Protein AF-A0A564Q959-F1 (afdb_monomer)

Sequence (120 aa):
MVWKNNLKVSYHPDSCKRCDECLVEEYCPEGCLKDYIFEEERCRNCGFCTTVCDAFKCNIGDLHVICEGEAMKIPVTYRASDRLGARKASLELKDRIESGDFLLAPFERLEFKSRWWEQS

Mean predicted aligned error: 7.25 Å

Secondary structure (DSSP, 8-state):
----S----EE-GGG----SS-HHHHH-TT--EETTEE-GGG-----THHHH-TTEE----EEEEEETTEEEEEE----SS-HHHHHHHHHHHHHHHHHT--EEETTEE----S-TTS--

Foldseek 3Di:
DQDDPFQAKDFALVQDPQDPDDPCCVPVPQNQADPNHGNRVSDLSFQLCVVPGVRMDTQRDWDWDADPNDTDIHGRNTDPGRPPVVVVVVVVQVVCLVVQVDAPDVVHTDDDPPDPVVVD

Nearest PDB structures (foldseek):
  8rdj-assembly1_H  TM=2.667E-01  e=7.164E+00  Sinapis alba

Solvent-accessible surface area (backbone atoms only — not comparable to full-atom values): 7438 Å² total; per-residue (Å²): 99,68,76,49,98,49,58,58,67,44,78,40,69,91,60,49,82,79,58,97,76,48,67,50,45,75,65,37,94,75,53,35,37,54,97,88,43,73,44,66,92,69,52,55,44,32,44,50,48,48,77,78,36,88,24,30,47,56,56,51,42,46,46,78,48,73,56,98,88,41,85,42,78,46,75,48,61,67,43,98,60,39,72,54,58,53,51,51,53,52,50,54,52,49,51,27,47,77,71,45,74,37,62,84,45,97,92,38,61,62,78,76,75,73,70,79,75,80,76,116

Radius of gyration: 20.56 Å; Cα contacts (8 Å, |Δi|>4): 147; chains: 1; bounding box: 61×40×56 Å

pLDDT: mean 88.16, std 12.02, range [46.19, 97.69]

Structure (mmCIF, N/CA/C/O backbone):
data_AF-A0A564Q959-F1
#
_entry.id   AF-A0A564Q959-F1
#
loop_
_atom_site.group_PDB
_atom_site.id
_atom_site.type_symbol
_atom_site.label_atom_id
_atom_site.label_alt_id
_atom_site.label_comp_id
_atom_site.label_asym_id
_atom_site.label_entity_id
_atom_site.label_seq_id
_atom_site.pdbx_PDB_ins_code
_atom_site.Cartn_x
_atom_site.Cartn_y
_atom_site.Cartn_z
_atom_site.occupancy
_atom_site.B_iso_or_equiv
_atom_site.auth_seq_id
_atom_site.auth_comp_id
_atom_site.auth_asym_id
_atom_site.auth_atom_id
_atom_site.pdbx_PDB_model_num
ATOM 1 N N . MET A 1 1 ? -6.376 4.755 -17.080 1.00 53.94 1 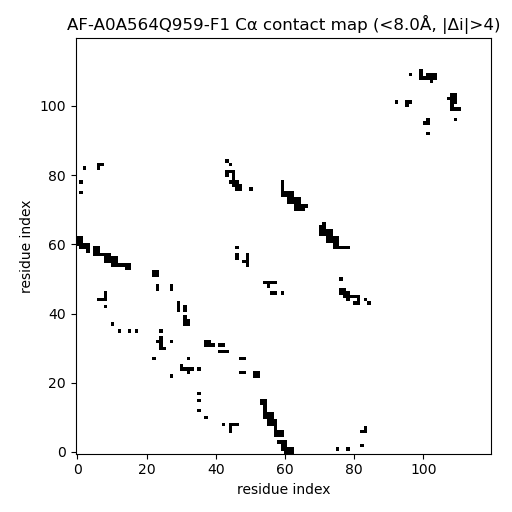MET A N 1
ATOM 2 C CA . MET A 1 1 ? -6.663 5.432 -15.791 1.00 53.94 1 MET A CA 1
ATOM 3 C C . MET A 1 1 ? -5.627 4.967 -14.776 1.00 53.94 1 MET A C 1
ATOM 5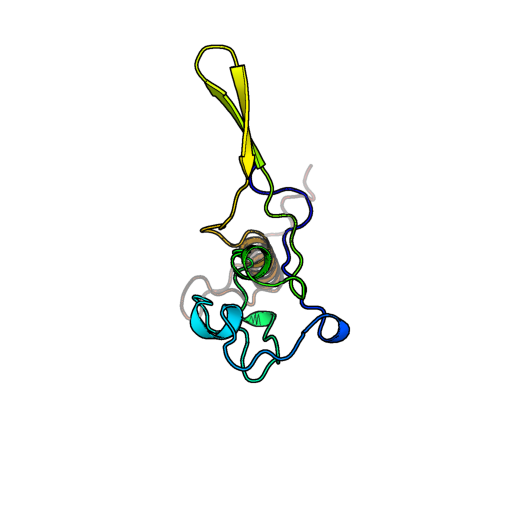 O O . MET A 1 1 ? -5.408 3.765 -14.694 1.00 53.94 1 MET A O 1
ATOM 9 N N . VAL A 1 2 ? -5.000 5.890 -14.034 1.00 64.19 2 VAL A N 1
ATOM 10 C CA . VAL A 1 2 ? -3.924 5.610 -13.047 1.00 64.19 2 VAL A CA 1
ATOM 11 C C . VAL A 1 2 ? -4.376 4.650 -11.933 1.00 64.19 2 VAL A C 1
ATOM 13 O O . VAL A 1 2 ? -3.602 3.848 -11.418 1.00 64.19 2 VAL A O 1
ATOM 16 N N . TRP A 1 3 ? -5.664 4.689 -11.595 1.00 66.00 3 TRP A N 1
ATOM 17 C CA . TRP A 1 3 ? -6.278 3.833 -10.587 1.00 66.00 3 TRP A CA 1
ATOM 18 C C . TRP A 1 3 ? -7.169 2.784 -11.261 1.00 66.00 3 TRP A C 1
ATOM 20 O O . TRP A 1 3 ? -8.270 3.108 -11.702 1.00 66.00 3 TRP A O 1
ATOM 30 N N . LYS A 1 4 ? -6.694 1.535 -11.345 1.00 66.12 4 LYS A N 1
ATOM 31 C CA . LYS A 1 4 ? -7.534 0.352 -11.626 1.00 66.12 4 LYS A CA 1
ATOM 32 C C . LYS A 1 4 ? -8.047 -0.231 -10.294 1.00 66.12 4 LYS A C 1
ATOM 34 O O . LYS A 1 4 ? -7.680 0.264 -9.232 1.00 66.12 4 LYS A O 1
ATOM 39 N N . ASN A 1 5 ? -8.882 -1.274 -10.321 1.00 67.81 5 ASN A N 1
ATOM 40 C CA . ASN A 1 5 ? -9.549 -1.826 -9.123 1.00 67.81 5 ASN A CA 1
ATOM 41 C C . ASN A 1 5 ? -8.612 -2.298 -7.989 1.00 67.81 5 ASN A C 1
ATOM 43 O O . ASN A 1 5 ? -9.087 -2.507 -6.877 1.00 67.81 5 ASN A O 1
ATOM 47 N N . ASN A 1 6 ? -7.304 -2.449 -8.228 1.00 75.56 6 ASN A N 1
ATOM 48 C CA . ASN A 1 6 ? -6.348 -2.770 -7.172 1.00 75.56 6 ASN A CA 1
ATOM 49 C C . ASN A 1 6 ? -5.683 -1.495 -6.620 1.00 75.56 6 ASN A C 1
ATOM 51 O O . ASN A 1 6 ? -4.754 -0.931 -7.207 1.00 75.56 6 ASN A O 1
ATOM 55 N N . LEU A 1 7 ? -6.207 -1.029 -5.488 1.00 83.56 7 LEU A N 1
ATOM 56 C CA . LEU A 1 7 ? -5.772 0.201 -4.824 1.00 83.56 7 LEU A CA 1
ATOM 57 C C . LEU A 1 7 ? -4.713 -0.042 -3.745 1.00 83.56 7 LEU A C 1
ATOM 59 O O . LEU A 1 7 ? -4.169 0.930 -3.235 1.00 83.56 7 LEU A O 1
ATOM 63 N N . LYS A 1 8 ? -4.460 -1.303 -3.382 1.00 92.69 8 LYS A N 1
ATOM 64 C CA . LYS A 1 8 ? -3.748 -1.676 -2.163 1.00 92.69 8 LYS A CA 1
ATOM 65 C C . LYS A 1 8 ? -2.413 -2.339 -2.490 1.00 92.69 8 LYS A C 1
ATOM 67 O O . LYS A 1 8 ? -2.355 -3.229 -3.336 1.00 92.69 8 LYS A O 1
ATOM 72 N N . VAL A 1 9 ? -1.360 -1.931 -1.791 1.00 95.19 9 VAL A N 1
ATOM 73 C CA . VAL A 1 9 ? -0.086 -2.659 -1.773 1.00 95.19 9 VAL A CA 1
ATOM 74 C C . VAL A 1 9 ? -0.209 -3.865 -0.840 1.00 95.19 9 VAL A C 1
ATOM 76 O O . VAL A 1 9 ? -0.654 -3.727 0.297 1.00 95.19 9 VAL A O 1
ATOM 79 N N . SER A 1 10 ? 0.196 -5.045 -1.307 1.00 95.69 10 SER A N 1
ATOM 80 C CA . SER A 1 10 ? 0.336 -6.247 -0.483 1.00 95.69 10 SER A CA 1
ATOM 81 C C . SER A 1 10 ? 1.798 -6.650 -0.349 1.00 95.69 10 SER A C 1
ATOM 83 O O . SER A 1 10 ? 2.575 -6.516 -1.295 1.00 95.69 10 SER A O 1
ATOM 85 N N . TYR A 1 11 ? 2.155 -7.162 0.826 1.00 97.69 11 TYR A N 1
ATOM 86 C CA . TYR A 1 11 ? 3.469 -7.716 1.127 1.00 97.69 11 TYR A CA 1
ATOM 87 C C . TYR A 1 11 ? 3.352 -9.223 1.361 1.00 97.69 11 TYR A C 1
ATOM 89 O O . TYR A 1 11 ? 2.498 -9.673 2.124 1.00 97.69 11 TYR A O 1
ATOM 97 N N . HIS A 1 12 ? 4.201 -9.994 0.688 1.00 97.25 12 HIS A N 1
ATOM 98 C CA . HIS A 1 12 ? 4.261 -11.449 0.758 1.00 97.25 12 HIS A CA 1
ATOM 99 C C . HIS A 1 12 ? 5.596 -11.859 1.395 1.00 97.25 12 HIS A C 1
ATOM 101 O O . HIS A 1 12 ? 6.588 -12.000 0.673 1.00 97.25 12 HIS A O 1
ATOM 107 N N . PRO A 1 13 ? 5.657 -12.038 2.729 1.00 95.56 13 PRO A N 1
ATOM 108 C CA . PRO A 1 13 ? 6.911 -12.316 3.431 1.00 95.56 13 PRO A CA 1
ATOM 109 C C . PRO A 1 13 ? 7.587 -13.607 2.951 1.00 95.56 13 PRO A C 1
ATOM 111 O O . PRO A 1 13 ? 8.811 -13.662 2.911 1.00 95.56 13 PRO A O 1
ATOM 114 N N . ASP A 1 14 ? 6.819 -14.595 2.485 1.00 96.75 14 ASP A N 1
ATOM 115 C CA . ASP A 1 14 ? 7.348 -15.847 1.917 1.00 96.75 14 ASP A CA 1
ATOM 116 C C . ASP A 1 14 ? 8.139 -15.636 0.614 1.00 96.75 14 ASP A C 1
ATOM 118 O O . ASP A 1 14 ? 8.956 -16.465 0.227 1.00 96.75 14 ASP A O 1
ATOM 122 N N . SER A 1 15 ? 7.895 -14.524 -0.084 1.00 96.44 15 SER A N 1
ATOM 123 C CA . SER A 1 15 ? 8.633 -14.120 -1.288 1.00 96.44 15 SER A CA 1
ATOM 124 C C . SER A 1 15 ? 9.789 -13.159 -0.979 1.00 96.44 15 SER A C 1
ATOM 126 O O . SER A 1 15 ? 10.510 -12.749 -1.890 1.00 96.44 15 SER A O 1
ATOM 128 N N . CYS A 1 16 ? 9.964 -12.763 0.286 1.00 96.69 16 CYS A N 1
ATOM 129 C CA . CYS A 1 16 ? 11.024 -11.859 0.710 1.00 96.69 16 CYS A CA 1
ATOM 130 C C . CYS A 1 16 ? 12.349 -12.614 0.847 1.00 96.69 16 CYS A C 1
ATOM 132 O O . CYS A 1 16 ? 12.461 -13.578 1.600 1.00 96.69 16 CYS A O 1
ATOM 134 N N . LYS A 1 17 ? 13.382 -12.141 0.145 1.00 95.88 17 LYS A N 1
ATOM 135 C CA . LYS A 1 17 ? 14.721 -12.753 0.158 1.00 95.88 17 LYS A CA 1
ATOM 136 C C . LYS A 1 17 ? 15.568 -12.355 1.370 1.00 95.88 17 LYS A C 1
ATOM 138 O O . LYS A 1 17 ? 16.656 -12.892 1.516 1.00 95.88 17 LYS A O 1
ATOM 143 N N . ARG A 1 18 ? 15.083 -11.424 2.206 1.00 95.06 18 ARG A N 1
ATOM 144 C CA . ARG A 1 18 ? 15.819 -10.847 3.347 1.00 95.06 18 ARG A CA 1
ATOM 145 C C . ARG A 1 18 ? 17.237 -10.402 2.964 1.00 95.06 18 ARG A C 1
ATOM 147 O O . ARG A 1 18 ? 18.221 -10.894 3.500 1.00 95.06 18 ARG A O 1
ATOM 154 N N . CYS A 1 19 ? 17.308 -9.545 1.950 1.00 95.25 19 CYS A N 1
ATOM 155 C CA . CYS A 1 19 ? 18.555 -9.006 1.415 1.00 95.25 19 CYS A CA 1
ATOM 156 C C . CYS A 1 19 ? 19.272 -8.115 2.437 1.00 95.25 19 CYS A C 1
ATOM 158 O O . CYS A 1 19 ? 18.613 -7.316 3.091 1.00 95.25 19 CYS A O 1
ATOM 160 N N . ASP A 1 20 ? 20.604 -8.183 2.492 1.00 93.56 20 ASP A N 1
ATOM 161 C CA . ASP A 1 20 ? 21.414 -7.357 3.404 1.00 93.56 20 ASP A CA 1
ATOM 162 C C . ASP A 1 20 ? 21.172 -5.847 3.210 1.00 93.56 20 ASP A C 1
ATOM 164 O O . ASP A 1 20 ? 21.108 -5.096 4.180 1.00 93.56 20 ASP A O 1
ATOM 168 N N . GLU A 1 21 ? 20.962 -5.416 1.961 1.00 95.38 21 GLU A N 1
ATOM 169 C CA . GLU A 1 21 ? 20.561 -4.053 1.597 1.00 95.38 21 GLU A CA 1
ATOM 170 C C . GLU A 1 21 ? 19.138 -4.061 1.016 1.00 95.38 21 GLU A C 1
ATOM 172 O O . GLU A 1 21 ? 18.890 -4.571 -0.082 1.00 95.38 21 GLU A O 1
ATOM 177 N N . CYS A 1 22 ? 18.171 -3.521 1.765 1.00 97.12 22 CYS A N 1
ATOM 178 C CA . CYS A 1 22 ? 16.758 -3.519 1.389 1.00 97.12 22 CYS A CA 1
ATOM 179 C C . CYS A 1 22 ? 16.317 -2.163 0.818 1.00 97.12 22 CYS A C 1
ATOM 181 O O . CYS A 1 22 ? 15.945 -1.252 1.555 1.00 97.12 22 CYS A O 1
ATOM 183 N N . LEU A 1 23 ? 16.239 -2.067 -0.516 1.00 97.19 23 LEU A N 1
ATOM 184 C CA . LEU A 1 23 ? 15.804 -0.846 -1.216 1.00 97.19 23 LEU A CA 1
ATOM 185 C C . LEU A 1 23 ? 14.396 -0.376 -0.816 1.00 97.19 23 LEU A C 1
ATOM 187 O O . LEU A 1 23 ? 14.088 0.812 -0.886 1.00 97.19 23 LEU A O 1
ATOM 191 N N . VAL A 1 24 ? 13.507 -1.295 -0.423 1.00 97.56 24 VAL A N 1
ATOM 192 C CA . VAL A 1 24 ? 12.168 -0.908 0.042 1.00 97.56 24 VAL A CA 1
ATOM 193 C C . VAL A 1 24 ? 12.249 -0.193 1.387 1.00 97.56 24 VAL A C 1
ATOM 195 O O . VAL A 1 24 ? 11.585 0.820 1.558 1.00 97.56 24 VAL A O 1
ATOM 198 N N . GLU A 1 25 ? 13.036 -0.713 2.325 1.00 97.06 25 GLU A N 1
ATOM 199 C CA . GLU A 1 25 ? 13.205 -0.135 3.663 1.00 97.06 25 GLU A CA 1
ATOM 200 C C . GLU A 1 25 ? 13.968 1.194 3.606 1.00 97.06 25 GLU A C 1
ATOM 202 O O . GLU A 1 25 ? 13.573 2.149 4.268 1.00 97.06 25 GLU A O 1
ATOM 207 N N . GLU A 1 26 ? 14.976 1.296 2.737 1.00 97.25 26 GLU A N 1
ATOM 208 C CA . GLU A 1 26 ? 15.785 2.508 2.562 1.00 97.25 26 GLU A CA 1
ATOM 209 C C . GLU A 1 26 ? 15.012 3.669 1.911 1.00 97.25 26 GLU A C 1
ATOM 211 O O . GLU A 1 26 ? 15.132 4.814 2.344 1.00 97.25 26 GLU A O 1
ATOM 216 N N . TYR A 1 27 ? 14.200 3.390 0.882 1.00 96.75 27 TYR A N 1
ATOM 217 C CA . TYR A 1 27 ? 13.589 4.433 0.043 1.00 96.75 27 TYR A CA 1
ATOM 218 C C . TYR A 1 27 ? 12.067 4.574 0.194 1.00 96.75 27 TYR A C 1
ATOM 220 O O . TYR A 1 27 ? 11.459 5.391 -0.502 1.00 96.75 27 TYR A O 1
ATOM 228 N N . CYS A 1 28 ? 11.407 3.806 1.071 1.00 96.38 28 CYS A N 1
ATOM 229 C CA . CYS A 1 28 ? 9.977 3.999 1.324 1.00 96.38 28 CYS A CA 1
ATOM 230 C C . CYS A 1 28 ? 9.726 5.409 1.895 1.00 96.38 28 CYS A C 1
ATOM 232 O O . CYS A 1 28 ? 10.187 5.687 3.001 1.00 96.38 28 CYS A O 1
ATOM 234 N N . PRO A 1 29 ? 8.927 6.273 1.232 1.00 94.00 29 PRO A N 1
ATOM 235 C CA . PRO A 1 29 ? 8.718 7.652 1.694 1.00 94.00 29 PRO A CA 1
ATOM 236 C C . PRO A 1 29 ? 8.113 7.757 3.099 1.00 94.00 29 PRO A C 1
ATOM 238 O O . PRO A 1 29 ? 8.340 8.730 3.807 1.00 94.00 29 PRO A O 1
ATOM 241 N N . GLU A 1 30 ? 7.336 6.747 3.488 1.00 95.00 30 GLU A N 1
ATOM 242 C CA . GLU A 1 30 ? 6.633 6.675 4.772 1.00 95.00 30 GLU A CA 1
ATOM 243 C C . GLU A 1 30 ? 7.350 5.766 5.787 1.00 95.00 30 GLU A C 1
ATOM 245 O O . GLU A 1 30 ? 6.898 5.637 6.927 1.00 95.00 30 GLU A O 1
ATOM 250 N N . GLY A 1 31 ? 8.433 5.089 5.374 1.00 96.19 31 GLY A N 1
ATOM 251 C CA . GLY A 1 31 ? 9.149 4.113 6.198 1.00 96.19 31 GLY A CA 1
ATOM 252 C C . GLY A 1 31 ? 8.261 2.964 6.691 1.00 96.19 31 GLY A C 1
ATOM 253 O O . GLY A 1 31 ? 8.308 2.618 7.867 1.00 96.19 31 GLY A O 1
ATOM 254 N N . CYS A 1 32 ? 7.393 2.419 5.828 1.00 97.19 32 CYS A N 1
ATOM 255 C CA . CYS A 1 32 ? 6.413 1.390 6.214 1.00 97.19 32 CYS A CA 1
ATOM 256 C C . CYS A 1 32 ? 6.979 -0.032 6.300 1.00 97.19 32 CYS A C 1
ATOM 258 O O . CYS A 1 32 ? 6.249 -0.934 6.694 1.00 97.19 32 CYS A O 1
ATOM 260 N N . LEU A 1 33 ? 8.212 -0.272 5.861 1.00 97.31 33 LEU A N 1
ATOM 261 C CA . LEU A 1 33 ? 8.875 -1.563 6.019 1.00 97.31 33 LEU A CA 1
ATOM 262 C C . LEU A 1 33 ? 10.034 -1.362 6.983 1.00 97.31 33 LEU A C 1
ATOM 264 O O . LEU A 1 33 ? 10.884 -0.521 6.711 1.00 97.31 33 LEU A O 1
ATOM 268 N N . LYS A 1 34 ? 10.054 -2.129 8.071 1.00 95.12 34 LYS A N 1
ATOM 269 C CA . LYS A 1 34 ? 11.155 -2.134 9.029 1.00 95.12 34 LYS A CA 1
ATOM 270 C C . LYS A 1 34 ? 11.440 -3.551 9.492 1.00 95.12 34 LYS A C 1
ATOM 272 O O . LYS A 1 34 ? 10.495 -4.260 9.833 1.00 95.12 34 LYS A O 1
ATOM 277 N N . ASP A 1 35 ? 12.701 -3.974 9.492 1.00 93.75 35 ASP A N 1
ATOM 278 C CA . ASP A 1 35 ? 13.093 -5.332 9.903 1.00 93.75 35 ASP A CA 1
ATOM 279 C C . ASP A 1 35 ? 12.263 -6.422 9.180 1.00 93.75 35 ASP A C 1
ATOM 281 O O . ASP A 1 35 ? 11.871 -7.442 9.753 1.00 93.75 35 ASP A O 1
ATOM 285 N N . TYR A 1 36 ? 11.943 -6.187 7.900 1.00 93.56 36 TYR A N 1
ATOM 286 C CA . TYR A 1 36 ? 11.074 -7.030 7.059 1.00 93.56 36 TYR A CA 1
ATOM 287 C C . TYR A 1 36 ? 9.610 -7.168 7.517 1.00 93.56 36 TYR A C 1
ATOM 289 O O . TYR A 1 36 ? 8.892 -8.041 7.012 1.00 93.56 36 TYR A O 1
ATOM 297 N N . ILE A 1 37 ? 9.149 -6.304 8.421 1.00 95.62 37 ILE A N 1
ATOM 298 C CA . ILE A 1 37 ? 7.764 -6.192 8.886 1.00 95.62 37 ILE A CA 1
ATOM 299 C C . ILE A 1 37 ? 7.105 -4.994 8.198 1.00 95.62 37 ILE A C 1
ATOM 301 O O . ILE A 1 37 ? 7.609 -3.873 8.256 1.00 95.62 37 ILE A O 1
ATOM 305 N N . PHE A 1 38 ? 5.980 -5.234 7.523 1.00 97.38 38 PHE A N 1
ATOM 306 C CA . PHE A 1 38 ? 5.254 -4.208 6.774 1.00 97.38 38 PHE A CA 1
ATOM 307 C C . PHE A 1 38 ? 4.090 -3.625 7.589 1.00 97.38 38 PHE A C 1
ATOM 309 O O . PHE A 1 38 ? 3.115 -4.316 7.882 1.00 97.38 38 PHE A O 1
ATOM 316 N N . GLU A 1 39 ? 4.176 -2.335 7.907 1.00 96.75 39 GLU A N 1
ATOM 317 C CA . GLU A 1 39 ? 3.147 -1.543 8.584 1.00 96.75 39 GLU A CA 1
ATOM 318 C C . GLU A 1 39 ? 2.120 -1.013 7.570 1.00 96.75 39 GLU A C 1
ATOM 320 O O . GLU A 1 39 ? 2.203 0.115 7.075 1.00 96.75 39 GLU A O 1
ATOM 325 N N . GLU A 1 40 ? 1.127 -1.842 7.245 1.00 94.00 40 GLU A N 1
ATOM 326 C CA . GLU A 1 40 ? 0.131 -1.531 6.213 1.00 94.00 40 GLU A CA 1
ATOM 327 C C . GLU A 1 40 ? -0.675 -0.250 6.502 1.00 94.00 40 GLU A C 1
ATOM 329 O O . GLU A 1 40 ? -0.994 0.501 5.582 1.00 94.00 40 GLU A O 1
ATOM 334 N N . GLU A 1 41 ? -0.988 0.028 7.768 1.00 92.06 41 GLU A N 1
ATOM 335 C CA . GLU A 1 41 ? -1.832 1.164 8.169 1.00 92.06 41 GLU A CA 1
ATOM 336 C C . GLU A 1 41 ? -1.214 2.526 7.838 1.00 92.06 41 GLU A C 1
ATOM 338 O O . GLU A 1 41 ? -1.935 3.490 7.583 1.00 92.06 41 GLU A O 1
ATOM 343 N N . ARG A 1 42 ? 0.120 2.595 7.786 1.00 93.94 42 ARG A N 1
ATOM 344 C CA . ARG A 1 42 ? 0.870 3.800 7.408 1.00 93.94 42 ARG A CA 1
ATOM 345 C C . ARG A 1 42 ? 1.086 3.902 5.899 1.00 93.94 42 ARG A C 1
ATOM 347 O O . ARG A 1 42 ? 1.462 4.959 5.396 1.00 93.94 42 ARG A O 1
ATOM 354 N N . CYS A 1 43 ? 0.858 2.820 5.154 1.00 95.50 43 CYS A N 1
ATOM 355 C CA . CYS A 1 43 ? 1.160 2.771 3.733 1.00 95.50 43 CYS A CA 1
ATOM 356 C C . CYS A 1 43 ? 0.183 3.617 2.911 1.00 95.50 43 CYS A C 1
ATOM 358 O O . CYS A 1 43 ? -1.013 3.344 2.840 1.00 95.50 43 CYS A O 1
ATOM 360 N N . ARG A 1 44 ? 0.730 4.580 2.163 1.00 94.25 44 ARG A N 1
ATOM 361 C CA . ARG A 1 44 ? -0.019 5.436 1.225 1.00 94.25 44 ARG A CA 1
ATOM 362 C C . ARG A 1 44 ? -0.289 4.793 -0.138 1.00 94.25 44 ARG A C 1
ATOM 364 O O . ARG A 1 44 ? -0.718 5.469 -1.068 1.00 94.25 44 ARG A O 1
ATOM 371 N N . ASN A 1 45 ? -0.017 3.496 -0.291 1.00 94.19 45 ASN A N 1
ATOM 372 C CA . ASN A 1 45 ? -0.254 2.728 -1.519 1.00 94.19 45 ASN A CA 1
ATOM 373 C C . ASN A 1 45 ? 0.398 3.328 -2.786 1.00 94.19 45 ASN A C 1
ATOM 375 O O . ASN A 1 45 ? -0.121 3.176 -3.897 1.00 94.19 45 ASN A O 1
ATOM 379 N N . CYS A 1 46 ? 1.552 3.990 -2.630 1.00 93.94 46 CYS A N 1
ATOM 380 C CA . CYS A 1 46 ? 2.251 4.667 -3.727 1.00 93.94 46 CYS A CA 1
ATOM 381 C C . CYS A 1 46 ? 2.836 3.691 -4.763 1.00 93.94 46 CYS A C 1
ATOM 383 O O . CYS A 1 46 ? 2.984 4.047 -5.930 1.00 93.94 46 CYS A O 1
ATOM 385 N N . GLY A 1 47 ? 3.132 2.455 -4.344 1.00 94.00 47 GLY A N 1
ATOM 386 C CA . GLY A 1 47 ? 3.567 1.360 -5.209 1.00 94.00 47 GLY A CA 1
ATOM 387 C C . GLY A 1 47 ? 5.054 1.330 -5.566 1.00 94.00 47 GLY A C 1
ATOM 388 O O . GLY A 1 47 ? 5.466 0.406 -6.254 1.00 94.00 47 GLY A O 1
ATOM 389 N N . PHE A 1 48 ? 5.876 2.253 -5.055 1.00 95.19 48 PHE A N 1
ATOM 390 C CA . PHE A 1 48 ? 7.332 2.232 -5.268 1.00 95.19 48 PHE A CA 1
ATOM 391 C C . PHE A 1 48 ? 7.947 0.849 -4.991 1.00 95.19 48 PHE A C 1
ATOM 393 O O . PHE A 1 48 ? 8.691 0.316 -5.813 1.00 95.19 48 PHE A O 1
ATOM 400 N N . CYS A 1 49 ? 7.567 0.223 -3.874 1.00 96.75 49 CYS A N 1
ATOM 401 C CA . CYS A 1 49 ? 8.091 -1.075 -3.456 1.00 96.75 49 CYS A CA 1
ATOM 402 C C . CYS A 1 49 ? 7.906 -2.186 -4.503 1.00 96.75 49 CYS A C 1
ATOM 404 O O . CYS A 1 49 ? 8.750 -3.071 -4.601 1.00 96.75 49 CYS A O 1
ATOM 406 N N . THR A 1 50 ? 6.861 -2.122 -5.335 1.00 95.00 50 THR A N 1
ATOM 407 C CA . THR A 1 50 ? 6.602 -3.132 -6.374 1.00 95.00 50 THR A CA 1
ATOM 408 C C . THR A 1 50 ? 7.519 -2.991 -7.583 1.00 95.00 50 THR A C 1
ATOM 410 O O . THR A 1 50 ? 7.530 -3.864 -8.442 1.00 95.00 50 THR A O 1
ATOM 413 N N . THR A 1 51 ? 8.241 -1.873 -7.690 1.00 94.00 51 THR A N 1
ATOM 414 C CA . THR A 1 51 ? 9.215 -1.626 -8.764 1.00 94.00 51 THR A CA 1
ATOM 415 C C . THR A 1 51 ? 10.612 -2.137 -8.415 1.00 94.00 51 THR A C 1
ATOM 417 O O . THR A 1 51 ? 11.413 -2.360 -9.316 1.00 94.00 51 THR A O 1
ATOM 420 N N . VAL A 1 52 ? 10.886 -2.358 -7.124 1.00 95.88 52 VAL A N 1
ATOM 421 C CA . VAL A 1 52 ? 12.213 -2.741 -6.610 1.00 95.88 52 VAL A CA 1
ATOM 422 C C . VAL A 1 52 ? 12.230 -4.091 -5.88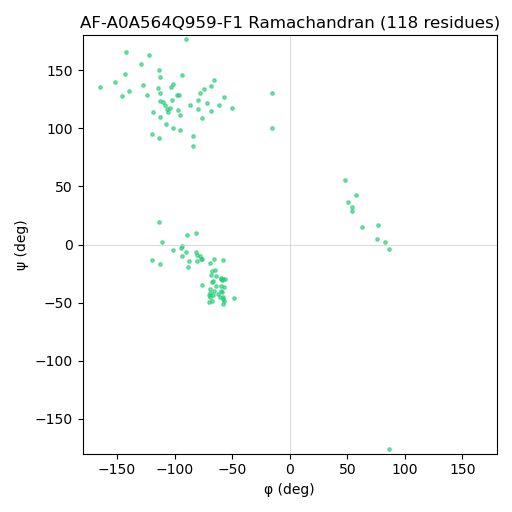5 1.00 95.88 52 VAL A C 1
ATOM 424 O O . VAL A 1 52 ? 13.305 -4.624 -5.627 1.00 95.88 52 VAL A O 1
ATOM 427 N N . CYS A 1 53 ? 11.071 -4.667 -5.539 1.00 96.88 53 CYS A N 1
ATOM 428 C CA . CYS A 1 53 ? 10.999 -5.917 -4.784 1.00 96.88 53 CYS A CA 1
ATOM 429 C C . CYS A 1 53 ? 9.810 -6.799 -5.190 1.00 96.88 53 CYS A C 1
ATOM 431 O O . CYS A 1 53 ? 8.650 -6.390 -5.122 1.00 96.88 53 CYS A O 1
ATOM 433 N N . ASP A 1 54 ? 10.094 -8.066 -5.507 1.00 96.00 54 ASP A N 1
ATOM 434 C CA . ASP A 1 54 ? 9.084 -9.050 -5.912 1.00 96.00 54 ASP A CA 1
ATOM 435 C C . ASP A 1 54 ? 8.106 -9.439 -4.798 1.00 96.00 54 ASP A C 1
ATOM 437 O O . ASP A 1 54 ? 6.995 -9.887 -5.098 1.00 96.00 54 ASP A O 1
ATOM 441 N N . ALA A 1 55 ? 8.497 -9.261 -3.531 1.00 97.69 55 ALA A N 1
ATOM 442 C CA . ALA A 1 55 ? 7.656 -9.551 -2.371 1.00 97.69 55 ALA A CA 1
ATOM 443 C C . ALA A 1 55 ? 6.483 -8.571 -2.229 1.00 97.69 55 ALA A C 1
ATOM 445 O O . ALA A 1 55 ? 5.528 -8.862 -1.511 1.00 97.69 55 ALA A O 1
ATOM 446 N N . PHE A 1 56 ? 6.522 -7.431 -2.923 1.00 97.00 56 PHE A N 1
ATOM 447 C CA . PHE A 1 56 ? 5.437 -6.461 -2.934 1.00 97.00 56 PHE A CA 1
ATOM 448 C C . PHE A 1 56 ? 4.631 -6.547 -4.224 1.00 97.00 56 PHE A C 1
ATOM 450 O O . PHE A 1 56 ? 5.186 -6.593 -5.322 1.00 97.00 56 PHE A O 1
ATOM 457 N N . LYS A 1 57 ? 3.300 -6.521 -4.109 1.00 94.25 57 LYS A N 1
ATOM 458 C CA . LYS A 1 57 ? 2.385 -6.534 -5.257 1.00 94.25 57 LYS A CA 1
ATOM 459 C C . LYS A 1 57 ? 1.383 -5.387 -5.174 1.00 94.25 57 LYS A C 1
ATOM 461 O O . LYS A 1 57 ? 0.819 -5.094 -4.127 1.00 94.25 57 LYS A O 1
ATOM 466 N N . CYS A 1 58 ? 1.156 -4.741 -6.311 1.00 91.25 58 CYS A N 1
ATOM 467 C CA . CYS A 1 58 ? 0.118 -3.738 -6.529 1.00 91.25 58 CYS A CA 1
ATOM 468 C C . CYS A 1 58 ? -0.025 -3.545 -8.040 1.00 91.25 58 CYS A C 1
ATOM 470 O O . CYS A 1 58 ? 0.975 -3.434 -8.747 1.00 91.25 58 CYS A O 1
ATOM 472 N N . ASN A 1 59 ? -1.252 -3.488 -8.561 1.00 87.69 59 ASN A N 1
ATOM 473 C CA . ASN A 1 59 ? -1.443 -3.073 -9.951 1.00 87.69 59 ASN A CA 1
ATOM 474 C C . ASN A 1 59 ? -1.465 -1.545 -9.999 1.00 87.69 59 ASN A C 1
ATOM 476 O O . ASN A 1 59 ? -2.520 -0.933 -9.811 1.00 87.69 59 ASN A O 1
ATOM 480 N N . ILE A 1 60 ? -0.297 -0.948 -10.238 1.00 86.62 60 ILE A N 1
ATOM 481 C CA . ILE A 1 60 ? -0.115 0.506 -10.304 1.00 86.62 60 ILE A CA 1
ATOM 482 C C . ILE A 1 60 ? -0.594 1.139 -11.615 1.00 86.62 60 ILE A C 1
ATOM 484 O O . ILE A 1 60 ? -0.859 2.341 -11.641 1.00 86.62 60 ILE A O 1
ATOM 488 N N . GLY A 1 61 ? -0.874 0.314 -12.627 1.00 87.12 61 GLY A N 1
ATOM 489 C CA . GLY A 1 61 ? -1.489 0.717 -13.884 1.00 87.12 61 GLY A CA 1
ATOM 490 C C . GLY A 1 61 ? -0.500 1.217 -14.935 1.00 87.12 61 GLY A C 1
ATOM 491 O O . GLY A 1 61 ? 0.717 1.174 -14.781 1.00 87.12 61 GLY A O 1
ATOM 492 N N . ASP A 1 62 ? -1.071 1.666 -16.043 1.00 88.75 62 ASP A N 1
ATOM 493 C CA . ASP A 1 62 ? -0.379 2.095 -17.247 1.00 88.75 62 ASP A CA 1
ATOM 494 C C . ASP A 1 62 ? -1.107 3.293 -17.873 1.00 88.75 62 ASP A C 1
ATOM 496 O O . ASP A 1 62 ? -2.336 3.435 -17.789 1.00 88.75 62 ASP A O 1
ATOM 500 N N . LEU A 1 63 ? -0.329 4.177 -18.491 1.00 88.19 63 LEU A N 1
ATOM 501 C CA . LEU A 1 63 ? -0.816 5.239 -19.355 1.00 88.19 63 LEU A CA 1
ATOM 502 C C . LEU A 1 63 ? -0.701 4.768 -20.801 1.00 88.19 63 LEU A C 1
ATOM 504 O O . LEU A 1 63 ? 0.352 4.308 -21.234 1.00 88.19 63 LEU A O 1
ATOM 508 N N . HIS A 1 64 ? -1.800 4.887 -21.533 1.00 90.88 64 HIS A N 1
ATOM 509 C CA . HIS A 1 64 ? -1.838 4.646 -22.967 1.00 90.88 64 HIS A CA 1
ATOM 510 C C . HIS A 1 64 ? -1.882 6.009 -23.648 1.00 90.88 64 HIS A C 1
ATOM 512 O O . HIS A 1 64 ? -2.814 6.777 -23.406 1.00 90.88 64 HIS A O 1
ATOM 518 N N . VAL A 1 65 ? -0.862 6.322 -24.439 1.00 92.56 65 VAL A N 1
ATOM 519 C CA . VAL A 1 65 ? -0.716 7.609 -25.128 1.00 92.56 65 VAL A CA 1
ATOM 520 C C . VAL A 1 65 ? -0.438 7.370 -26.605 1.00 92.56 65 VAL A C 1
ATOM 522 O O . VAL A 1 65 ? 0.053 6.307 -26.973 1.00 92.56 65 VAL A O 1
ATOM 525 N N . ILE A 1 66 ? -0.763 8.347 -27.447 1.00 95.12 66 ILE A N 1
ATOM 526 C CA . ILE A 1 66 ? -0.364 8.344 -28.855 1.00 95.12 66 ILE A CA 1
ATOM 527 C C . ILE A 1 66 ? 0.707 9.418 -29.013 1.00 95.12 66 ILE A C 1
ATOM 529 O O . ILE A 1 66 ? 0.436 10.587 -28.740 1.00 95.12 66 ILE A O 1
ATOM 533 N N . CYS A 1 67 ? 1.902 9.030 -29.443 1.00 91.56 67 CYS A N 1
ATOM 534 C CA . CYS A 1 67 ? 2.987 9.954 -29.762 1.00 91.56 67 CYS A CA 1
ATOM 535 C C . CYS A 1 67 ? 3.425 9.700 -31.198 1.00 91.56 67 CYS A C 1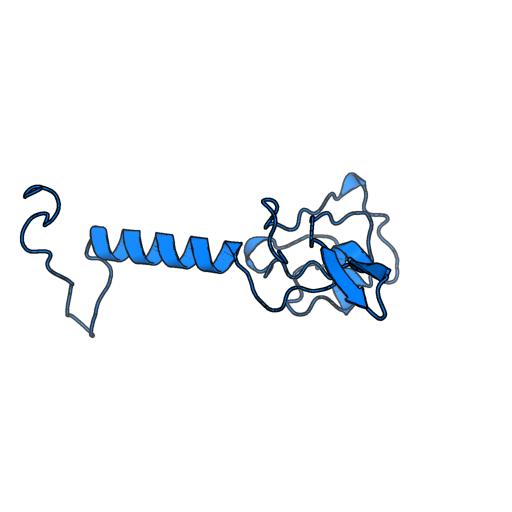
ATOM 537 O O . CYS A 1 67 ? 3.631 8.556 -31.579 1.00 91.56 67 CYS A O 1
ATOM 539 N N . GLU A 1 68 ? 3.494 10.762 -32.002 1.00 93.75 68 GLU A N 1
ATOM 540 C CA . GLU A 1 68 ? 3.906 10.685 -33.416 1.00 93.75 68 GLU A CA 1
ATOM 541 C C . GLU A 1 68 ? 3.097 9.676 -34.259 1.00 93.75 68 GLU A C 1
ATOM 543 O O . GLU A 1 68 ? 3.575 9.131 -35.246 1.00 93.75 68 GLU A O 1
ATOM 548 N N . GLY A 1 69 ? 1.833 9.445 -33.886 1.00 94.44 69 GLY A N 1
ATOM 549 C CA . GLY A 1 69 ? 0.948 8.488 -34.559 1.00 94.44 69 GLY A CA 1
ATOM 550 C C . GLY A 1 69 ? 1.060 7.046 -34.054 1.00 94.44 69 GLY A C 1
ATOM 551 O O . GLY A 1 69 ? 0.252 6.210 -34.454 1.00 94.44 69 GLY A O 1
ATOM 552 N N . GLU A 1 70 ? 1.978 6.754 -33.131 1.00 95.81 70 GLU A N 1
ATOM 553 C CA . GLU A 1 70 ? 2.163 5.424 -32.553 1.00 95.81 70 GLU A CA 1
ATOM 554 C C . GLU A 1 70 ? 1.529 5.300 -31.165 1.00 95.81 70 GLU A C 1
ATOM 556 O O . GLU A 1 70 ? 1.630 6.191 -30.317 1.00 95.81 70 GLU A O 1
ATOM 561 N N . ALA A 1 71 ? 0.876 4.163 -30.912 1.00 95.81 71 ALA A N 1
ATOM 562 C CA . ALA A 1 71 ? 0.308 3.848 -29.608 1.00 95.81 71 ALA A CA 1
ATOM 563 C C . ALA A 1 71 ? 1.401 3.343 -28.656 1.00 95.81 71 ALA A C 1
ATOM 565 O O . ALA A 1 71 ? 1.967 2.269 -28.854 1.00 95.81 71 ALA A O 1
ATOM 566 N N . MET A 1 72 ? 1.644 4.085 -27.578 1.00 95.06 72 MET A N 1
ATOM 567 C CA . MET A 1 72 ? 2.641 3.761 -26.563 1.00 95.06 72 MET A CA 1
ATOM 568 C C . MET A 1 72 ? 1.999 3.434 -25.219 1.00 95.06 72 MET A C 1
ATOM 570 O O . MET A 1 72 ? 0.954 3.975 -24.840 1.00 95.06 72 MET A O 1
ATOM 574 N N . LYS A 1 73 ? 2.678 2.569 -24.464 1.00 92.12 73 LYS A N 1
ATOM 575 C CA . LYS A 1 73 ? 2.292 2.162 -23.116 1.00 92.12 73 LYS A CA 1
ATOM 576 C C . LYS A 1 73 ? 3.381 2.554 -22.120 1.00 92.12 73 LYS A C 1
ATOM 578 O O . LYS A 1 73 ? 4.469 1.990 -22.146 1.00 92.12 73 LYS A O 1
ATOM 583 N N . ILE A 1 74 ? 3.066 3.476 -21.217 1.00 91.00 74 ILE A N 1
ATOM 584 C CA . ILE A 1 74 ? 3.987 3.966 -20.186 1.00 91.00 74 ILE A CA 1
ATOM 585 C C . ILE A 1 74 ? 3.558 3.380 -18.832 1.00 91.00 74 ILE A C 1
ATOM 587 O O . ILE A 1 74 ? 2.441 3.660 -18.384 1.00 91.00 74 ILE A O 1
ATOM 591 N N . PRO A 1 75 ? 4.386 2.553 -18.169 1.00 89.50 75 PRO A N 1
ATOM 592 C CA . PRO A 1 75 ? 4.052 2.018 -16.855 1.00 89.50 75 PRO A CA 1
ATOM 593 C C . PRO A 1 75 ? 4.067 3.132 -15.806 1.00 89.50 75 PRO A C 1
ATOM 595 O O . PRO A 1 75 ? 4.976 3.959 -15.765 1.00 89.50 75 PRO A O 1
ATOM 598 N N . VAL A 1 76 ? 3.069 3.140 -14.927 1.00 89.25 76 VAL A N 1
ATOM 599 C CA . VAL A 1 76 ? 3.129 3.955 -13.710 1.00 89.25 76 VAL A CA 1
ATOM 600 C C . VAL A 1 76 ? 4.098 3.267 -12.753 1.00 89.25 76 VAL A C 1
ATOM 602 O O . VAL A 1 76 ? 3.994 2.062 -12.571 1.00 89.25 76 VAL A O 1
ATOM 605 N N . THR A 1 77 ? 5.017 4.005 -12.135 1.00 90.00 77 THR A N 1
ATOM 606 C CA . THR A 1 77 ? 5.965 3.479 -11.127 1.00 90.00 77 THR A CA 1
ATOM 607 C C . THR A 1 77 ? 5.706 4.031 -9.725 1.00 90.00 77 THR A C 1
ATOM 609 O O . THR A 1 77 ? 6.158 3.462 -8.736 1.00 90.00 77 THR A O 1
ATOM 612 N N . TYR A 1 78 ? 4.944 5.123 -9.633 1.00 91.31 78 TYR A N 1
ATOM 613 C CA . TYR A 1 78 ? 4.635 5.809 -8.386 1.00 91.31 78 TYR A CA 1
ATOM 614 C C . TYR A 1 78 ? 3.281 6.520 -8.468 1.00 91.31 78 TYR A C 1
ATOM 616 O O . TYR A 1 78 ? 2.951 7.148 -9.477 1.00 91.31 78 TYR A O 1
ATOM 624 N N . ARG A 1 79 ? 2.498 6.459 -7.388 1.00 90.88 79 ARG A N 1
ATOM 625 C CA . ARG A 1 79 ? 1.254 7.218 -7.218 1.00 90.88 79 ARG A CA 1
ATOM 626 C C . ARG A 1 79 ? 1.447 8.286 -6.147 1.00 90.88 79 ARG A C 1
ATOM 628 O O . ARG A 1 79 ? 1.745 7.968 -5.002 1.00 90.88 79 ARG A O 1
ATOM 635 N N . ALA A 1 80 ? 1.220 9.544 -6.516 1.00 88.75 80 ALA A N 1
ATOM 636 C CA . ALA A 1 80 ? 1.340 10.681 -5.600 1.00 88.75 80 ALA A CA 1
ATOM 637 C C . ALA A 1 80 ? 0.141 10.849 -4.644 1.00 88.75 80 ALA A C 1
ATO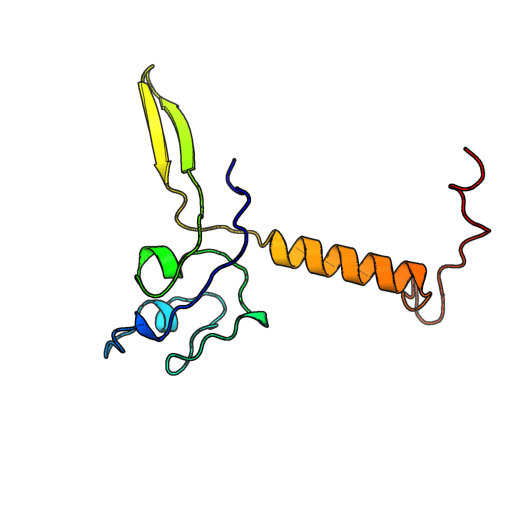M 639 O O . ALA A 1 80 ? 0.195 11.655 -3.721 1.00 88.75 80 ALA A O 1
ATOM 640 N N . SER A 1 81 ? -0.952 10.118 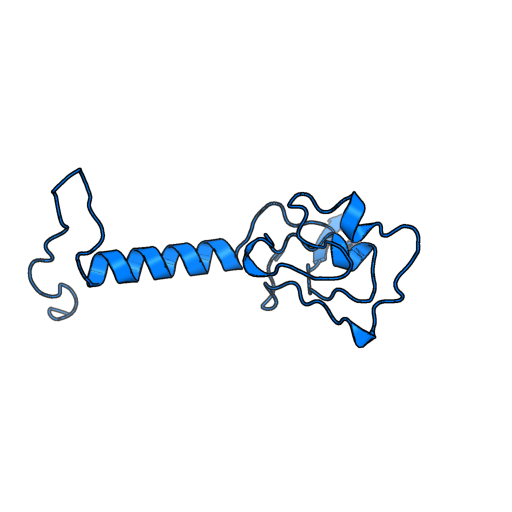-4.860 1.00 89.56 81 SER A N 1
ATOM 641 C CA . SER A 1 81 ? -2.146 10.143 -4.009 1.00 89.56 81 SER A CA 1
ATOM 642 C C . SER A 1 81 ? -2.462 8.753 -3.465 1.00 89.56 81 SER A C 1
ATOM 644 O O . SER A 1 81 ? -1.970 7.762 -3.995 1.00 89.56 81 SER A O 1
ATOM 646 N N . ASP A 1 82 ? -3.297 8.684 -2.424 1.00 91.88 82 ASP A N 1
ATOM 647 C CA . ASP A 1 82 ? -3.791 7.432 -1.841 1.00 91.88 82 ASP A CA 1
ATOM 648 C C . ASP A 1 82 ? -5.318 7.370 -1.938 1.00 91.88 82 ASP A C 1
ATOM 650 O O . ASP A 1 82 ? -6.047 7.912 -1.103 1.00 91.88 82 ASP A O 1
ATOM 654 N N . ARG A 1 83 ? -5.823 6.714 -2.987 1.00 91.00 83 ARG A N 1
ATOM 655 C CA . ARG A 1 83 ? -7.269 6.581 -3.203 1.00 91.00 83 ARG A CA 1
ATOM 656 C C . ARG A 1 83 ? -7.939 5.698 -2.148 1.00 91.00 83 ARG A C 1
ATOM 658 O O . ARG A 1 83 ? -9.106 5.929 -1.830 1.00 91.00 83 ARG A O 1
ATOM 665 N N . LEU A 1 84 ? -7.238 4.684 -1.633 1.00 91.31 84 LEU A N 1
ATOM 666 C CA . LEU A 1 84 ? -7.787 3.802 -0.605 1.00 91.31 84 LEU A CA 1
ATOM 667 C C . LEU A 1 84 ? -7.928 4.565 0.713 1.00 91.31 84 LEU A C 1
ATOM 669 O O . LEU A 1 84 ? -9.014 4.564 1.291 1.00 91.31 84 LEU A O 1
ATOM 673 N N . GLY A 1 85 ? -6.869 5.262 1.133 1.00 92.25 85 GLY A N 1
ATOM 674 C CA . GLY A 1 85 ? -6.883 6.130 2.308 1.00 92.25 85 GLY A CA 1
ATOM 675 C C . GLY A 1 85 ? -7.950 7.220 2.214 1.00 92.25 85 GLY A C 1
ATOM 676 O O . GLY A 1 85 ? -8.757 7.361 3.128 1.00 92.25 85 GLY A O 1
ATOM 677 N N . ALA A 1 86 ? -8.051 7.913 1.073 1.00 93.62 86 ALA A N 1
ATOM 678 C CA . ALA A 1 86 ? -9.079 8.936 0.863 1.00 93.62 86 ALA A CA 1
ATOM 679 C C . ALA A 1 86 ? -10.506 8.376 1.007 1.00 93.62 86 ALA A C 1
ATOM 681 O O . ALA A 1 86 ? -11.363 9.011 1.624 1.00 93.62 86 ALA A O 1
ATOM 682 N N . ARG A 1 87 ? -10.771 7.170 0.482 1.00 93.69 87 ARG A N 1
ATOM 683 C CA . ARG A 1 87 ? -12.079 6.515 0.632 1.00 93.69 87 ARG A CA 1
ATOM 684 C C . ARG A 1 87 ? -12.358 6.128 2.083 1.00 93.69 87 ARG A C 1
ATOM 686 O O . ARG A 1 87 ? -13.475 6.355 2.536 1.00 93.69 87 ARG A O 1
ATOM 693 N N . LYS A 1 88 ? -11.375 5.562 2.793 1.00 93.81 88 LYS A N 1
ATOM 694 C CA . LYS A 1 88 ? -11.504 5.223 4.221 1.00 93.81 88 LYS A CA 1
ATOM 695 C C . LYS A 1 88 ? -11.838 6.468 5.046 1.00 93.81 88 LYS A C 1
ATOM 697 O O . LYS A 1 88 ? -12.854 6.469 5.725 1.00 93.81 88 LYS A O 1
ATOM 702 N N . ALA A 1 89 ? -11.067 7.543 4.880 1.00 94.62 89 ALA A N 1
ATOM 703 C CA . ALA A 1 89 ? -11.299 8.814 5.565 1.00 94.62 89 ALA A CA 1
ATOM 704 C C . ALA A 1 89 ? -12.682 9.410 5.249 1.00 94.62 89 ALA A C 1
ATOM 706 O O . ALA A 1 89 ? -13.359 9.920 6.135 1.00 94.62 89 ALA A O 1
ATOM 707 N N . SER A 1 90 ? -13.132 9.312 3.993 1.00 96.69 90 SER A N 1
ATOM 7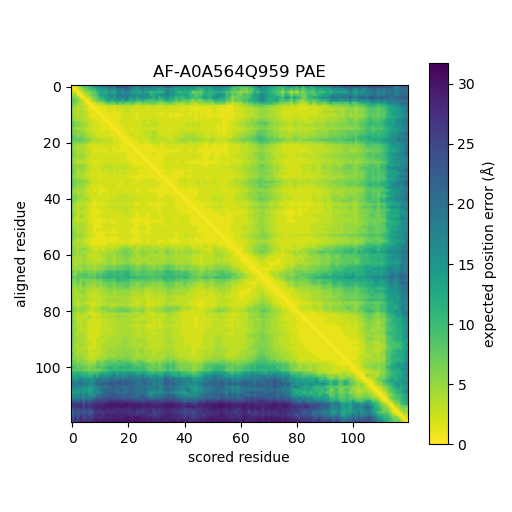08 C CA . SER A 1 90 ? -14.456 9.811 3.592 1.00 96.69 90 SER A CA 1
ATOM 709 C C . SER A 1 90 ? -15.600 9.027 4.244 1.00 96.69 90 SER A C 1
ATOM 711 O O . SER A 1 90 ? -16.600 9.622 4.634 1.00 96.69 90 SER A O 1
ATOM 713 N N . LEU A 1 91 ? -15.465 7.700 4.353 1.00 96.38 91 LEU A N 1
ATOM 714 C CA . LEU A 1 91 ? -16.458 6.848 5.010 1.00 96.38 91 LEU A CA 1
ATOM 715 C C . LEU A 1 91 ? -16.471 7.073 6.523 1.00 96.38 91 LEU A C 1
ATOM 717 O O . LEU A 1 91 ? -17.540 7.254 7.085 1.00 96.38 91 LEU A O 1
ATOM 721 N N . GLU A 1 92 ? -15.301 7.163 7.155 1.00 95.44 92 GLU A N 1
ATOM 722 C CA . GLU A 1 92 ? -15.200 7.484 8.582 1.00 95.44 92 GLU A CA 1
ATOM 723 C C . GLU A 1 92 ? -15.853 8.836 8.898 1.00 95.44 92 GLU A C 1
ATOM 725 O O . GLU A 1 92 ? -16.624 8.960 9.847 1.00 95.44 92 GLU A O 1
ATOM 730 N N . LEU A 1 93 ? -15.587 9.856 8.077 1.00 94.25 93 LEU A N 1
ATOM 731 C CA . LEU A 1 93 ? -16.214 11.164 8.228 1.00 94.25 93 LEU A CA 1
ATOM 732 C C . LEU A 1 93 ? -17.738 11.078 8.090 1.00 94.25 93 LEU A C 1
ATOM 734 O O . LEU A 1 93 ? -18.453 11.659 8.903 1.00 94.25 93 LEU A O 1
ATOM 738 N N . LYS A 1 94 ? -18.232 10.351 7.082 1.00 94.19 94 LYS A N 1
ATOM 739 C CA . LYS A 1 94 ? -19.668 10.119 6.889 1.00 94.19 94 LYS A CA 1
ATOM 740 C C . LYS A 1 94 ? -20.286 9.467 8.125 1.00 94.19 94 LYS A C 1
ATOM 742 O O . LYS A 1 94 ? -21.292 9.970 8.614 1.00 94.19 94 LYS A O 1
ATOM 747 N N . ASP A 1 95 ? -19.674 8.407 8.641 1.00 94.00 95 ASP A N 1
ATOM 748 C CA . ASP A 1 95 ? -20.191 7.670 9.793 1.00 94.00 95 ASP A CA 1
ATOM 749 C C . ASP A 1 95 ? -20.245 8.566 11.039 1.00 94.00 95 ASP A C 1
ATOM 751 O O . ASP A 1 95 ? -21.258 8.595 11.731 1.00 94.00 95 ASP A O 1
ATOM 755 N N . ARG A 1 96 ? -19.207 9.381 11.274 1.00 91.06 96 ARG A N 1
ATOM 756 C CA . ARG A 1 96 ? -19.177 10.362 12.375 1.00 91.06 96 ARG A CA 1
ATOM 757 C C . ARG A 1 96 ? -20.237 11.452 12.228 1.00 91.06 96 ARG A C 1
ATOM 759 O O . ARG A 1 96 ? -20.765 11.939 13.224 1.00 91.06 96 ARG A O 1
ATOM 766 N N . ILE A 1 97 ? -20.527 11.875 11.001 1.00 88.88 97 ILE A N 1
ATOM 767 C CA . ILE A 1 97 ? -21.601 12.831 10.723 1.00 88.88 97 ILE A CA 1
ATOM 768 C C . ILE A 1 97 ? -22.961 12.185 11.023 1.00 88.88 97 ILE A C 1
ATOM 770 O O . ILE A 1 97 ? -23.769 12.780 11.730 1.00 88.88 97 ILE A O 1
ATOM 774 N N . GLU A 1 98 ? -23.205 10.967 10.535 1.00 87.75 98 GLU A N 1
ATOM 775 C CA . GLU A 1 98 ? -24.469 10.242 10.730 1.00 87.75 98 GLU A CA 1
ATOM 776 C C . GLU A 1 98 ? -24.713 9.846 12.197 1.00 87.75 98 GLU A C 1
ATOM 778 O O . GLU A 1 98 ? -25.865 9.833 12.632 1.00 87.75 98 GLU A O 1
ATOM 783 N N . SER A 1 99 ? -23.659 9.570 12.973 1.00 88.88 99 SER A N 1
ATOM 784 C CA . SER A 1 99 ? -23.754 9.284 14.412 1.00 88.88 99 SER A CA 1
ATOM 785 C C . SER A 1 99 ? -23.870 10.537 15.289 1.00 88.88 99 SER A C 1
ATOM 787 O O . SER A 1 99 ? -24.222 10.433 16.464 1.00 88.88 99 SER A O 1
ATOM 789 N N . GLY A 1 100 ? -23.583 11.724 14.743 1.00 85.56 100 GLY A N 1
ATOM 790 C CA . GLY A 1 100 ? -23.523 12.975 15.503 1.00 85.56 100 GLY A CA 1
ATOM 791 C C . GLY A 1 100 ? -22.244 13.148 16.336 1.00 85.56 100 GLY A C 1
ATOM 792 O O . GLY A 1 100 ? -22.219 13.983 17.245 1.00 85.56 100 GLY A O 1
ATOM 793 N N . ASP A 1 101 ? -21.192 12.376 16.043 1.00 88.12 101 ASP A N 1
ATOM 794 C CA . ASP A 1 101 ? -19.859 12.473 16.664 1.00 88.12 101 ASP A CA 1
ATOM 795 C C . ASP A 1 101 ? -18.917 13.435 15.919 1.00 88.12 101 ASP A C 1
ATOM 797 O O . ASP A 1 101 ? -17.798 13.717 16.361 1.00 88.12 101 ASP A O 1
ATOM 801 N N . PHE A 1 102 ? -19.345 13.948 14.765 1.00 88.19 102 PHE A N 1
ATOM 802 C CA . PHE A 1 102 ? -18.646 15.008 14.055 1.00 88.19 102 PHE A CA 1
ATOM 803 C C . PHE A 1 102 ? -19.077 16.387 14.570 1.00 88.19 102 PHE A C 1
ATOM 805 O O . PHE A 1 102 ? -20.248 16.763 14.487 1.00 88.19 102 PHE A O 1
ATOM 812 N N . LEU A 1 103 ? -18.108 17.144 15.087 1.00 84.19 103 LEU A N 1
ATOM 813 C CA . LEU A 1 103 ? -18.302 18.507 15.575 1.00 84.19 103 LEU A CA 1
ATOM 814 C C . LEU A 1 103 ? -17.914 19.518 14.487 1.00 84.19 103 LEU A C 1
ATOM 816 O O . LEU A 1 103 ? -16.809 19.437 13.951 1.00 84.19 103 LEU A O 1
ATOM 820 N N . LEU A 1 104 ? -18.795 20.475 14.181 1.00 81.81 104 LEU A N 1
ATOM 821 C CA . LEU A 1 104 ? -18.514 21.577 13.242 1.00 81.81 104 LEU A CA 1
ATOM 822 C C . LEU A 1 104 ? -17.623 22.656 13.868 1.00 81.81 104 LEU A C 1
ATOM 824 O O . LEU A 1 104 ? -16.776 23.248 13.201 1.00 81.81 104 LEU A O 1
ATOM 828 N N . ALA A 1 105 ? -17.813 22.879 15.162 1.00 78.31 105 ALA A N 1
ATOM 829 C CA . ALA A 1 105 ? -17.047 23.773 16.013 1.00 78.31 105 ALA A CA 1
ATOM 830 C C . ALA A 1 105 ? -16.905 23.115 17.394 1.00 78.31 105 ALA A C 1
ATOM 832 O O . ALA A 1 105 ? -17.630 22.156 17.687 1.00 78.31 105 ALA A O 1
ATOM 833 N N . PRO A 1 106 ? -16.004 23.592 18.275 1.00 71.56 106 PRO A N 1
ATOM 834 C CA . PRO A 1 106 ? -15.993 23.142 19.660 1.00 71.56 106 PRO A CA 1
ATOM 835 C C . PRO A 1 106 ? -17.416 23.251 20.226 1.00 71.56 106 PRO A C 1
ATOM 837 O O . PRO A 1 106 ? -17.981 24.340 20.266 1.00 71.56 106 PRO A O 1
ATOM 840 N N . PHE A 1 107 ? -17.993 22.111 20.614 1.00 76.88 107 PHE A N 1
ATOM 841 C CA . PHE A 1 107 ? -19.344 21.968 21.180 1.00 76.88 107 PHE A CA 1
ATOM 842 C C . PHE A 1 107 ? -20.548 22.064 20.217 1.00 76.88 107 PHE A C 1
ATOM 844 O O . PHE A 1 107 ? -21.677 21.955 20.689 1.00 76.88 107 PHE A O 1
ATOM 851 N N . GLU A 1 108 ? -20.361 22.181 18.898 1.00 78.81 108 GLU A N 1
ATOM 852 C CA . GLU A 1 108 ? -21.472 22.220 17.927 1.00 78.81 108 GLU A CA 1
ATOM 853 C C . GLU A 1 108 ? -21.585 20.900 17.148 1.00 78.81 108 GLU A C 1
ATOM 855 O O . GLU A 1 108 ? -20.690 20.550 16.376 1.00 78.81 108 GLU A O 1
ATOM 860 N N . ARG A 1 109 ? -22.687 20.163 17.345 1.00 72.81 109 ARG A N 1
ATOM 861 C CA . ARG A 1 109 ? -23.012 18.935 16.595 1.00 72.81 109 ARG A CA 1
ATOM 862 C C . ARG A 1 109 ? -23.900 19.260 15.394 1.00 72.81 109 ARG A C 1
ATOM 864 O O . ARG A 1 109 ? -24.772 20.119 15.481 1.00 72.81 109 ARG A O 1
ATOM 871 N N . LEU A 1 110 ? -23.720 18.525 14.298 1.00 71.81 110 LEU A N 1
ATOM 872 C CA . LEU A 1 110 ? -24.668 18.538 13.181 1.00 71.81 110 LEU A CA 1
ATOM 873 C C . 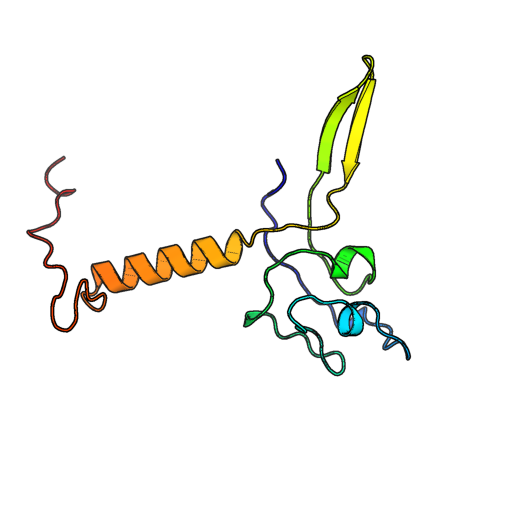LEU A 1 110 ? -25.986 17.882 13.608 1.00 71.81 110 LEU A C 1
ATOM 875 O O . LEU A 1 110 ? -26.032 16.679 13.849 1.00 71.81 110 LEU A O 1
ATOM 879 N N . GLU A 1 111 ? -27.066 18.660 13.652 1.00 70.00 111 GLU A N 1
ATOM 880 C CA . GLU A 1 111 ? -28.419 18.125 13.794 1.00 70.00 111 GLU A CA 1
ATOM 881 C C . GLU A 1 111 ? -29.071 17.973 12.418 1.00 70.00 111 GLU A C 1
ATOM 883 O O . GLU A 1 111 ? -29.409 18.950 11.742 1.00 70.00 111 GLU A O 1
ATOM 888 N N . PHE A 1 112 ? -29.293 16.731 11.995 1.00 66.25 112 PHE A N 1
ATOM 889 C CA . PHE A 1 112 ? -30.124 16.469 10.829 1.00 66.25 112 PHE A CA 1
ATOM 890 C C . PHE A 1 112 ? -31.596 16.634 11.211 1.00 66.25 112 PHE A C 1
ATOM 892 O O . PHE A 1 112 ? -32.171 15.780 11.885 1.00 66.25 112 PHE A O 1
ATOM 899 N N . LYS A 1 113 ? -32.248 17.700 10.726 1.00 60.09 113 LYS A N 1
ATOM 900 C CA . LYS A 1 113 ? -33.715 17.687 10.599 1.00 60.09 113 LYS A CA 1
ATOM 901 C C . LYS A 1 113 ? -34.071 16.482 9.724 1.00 60.09 113 LYS A C 1
ATOM 903 O O . LYS A 1 113 ? -33.456 16.319 8.675 1.00 60.09 113 LYS A O 1
ATOM 908 N N . SER A 1 114 ? -34.970 15.630 10.218 1.00 59.84 114 SER A N 1
ATOM 909 C CA . SER A 1 114 ? -35.427 14.342 9.664 1.00 59.84 114 SER A CA 1
ATOM 910 C C . SER A 1 114 ? -35.088 14.065 8.188 1.00 59.84 114 SER A C 1
ATOM 912 O O . SER A 1 114 ? -35.388 14.879 7.317 1.00 59.84 114 SER A O 1
ATOM 914 N N . ARG A 1 115 ? -34.527 12.869 7.941 1.00 56.78 115 ARG A N 1
ATOM 915 C CA . ARG A 1 115 ? -34.134 12.257 6.655 1.00 56.78 115 ARG A CA 1
ATOM 916 C C . ARG A 1 115 ? -34.725 12.931 5.407 1.00 56.78 115 ARG A C 1
ATOM 918 O O . ARG A 1 115 ? -35.843 12.654 4.983 1.00 56.78 115 ARG A O 1
ATOM 925 N N . TRP A 1 116 ? -33.917 13.757 4.750 1.00 55.09 116 TRP A N 1
ATOM 926 C CA . TRP A 1 116 ? -34.286 14.449 3.509 1.00 55.09 116 TRP A CA 1
ATOM 927 C C . TRP A 1 116 ? -34.518 13.500 2.314 1.00 55.09 116 TRP A C 1
ATOM 929 O O . TRP A 1 116 ? -35.081 13.922 1.312 1.00 55.09 116 TRP A O 1
ATOM 939 N N . TRP A 1 117 ? -34.126 12.222 2.413 1.00 59.00 117 TRP A N 1
ATOM 940 C CA . TRP A 1 117 ? -34.355 11.183 1.392 1.00 59.00 117 TRP A CA 1
ATOM 941 C C . TRP A 1 117 ? -35.631 10.352 1.600 1.00 59.00 117 TRP A C 1
ATOM 943 O O . TRP A 1 117 ? -35.913 9.474 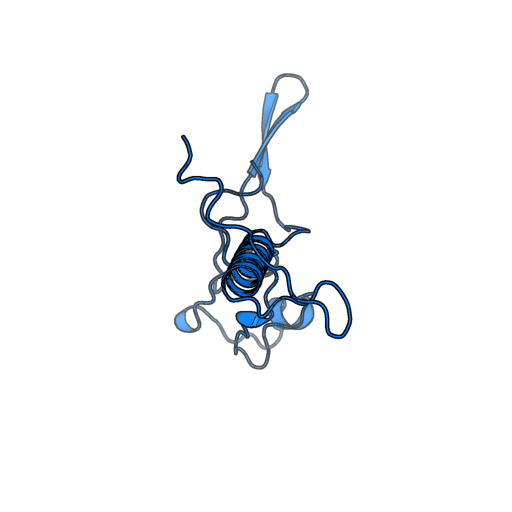0.796 1.00 59.00 117 TRP A O 1
ATOM 953 N N . GLU A 1 118 ? -36.405 10.601 2.658 1.00 56.06 118 GLU A N 1
ATOM 954 C CA . GLU A 1 118 ? -37.735 9.990 2.849 1.00 56.06 118 GLU A CA 1
ATOM 955 C C . GLU A 1 118 ? -38.861 10.837 2.220 1.00 56.06 118 GLU A C 1
ATOM 957 O O . GLU A 1 118 ? -40.039 10.554 2.411 1.00 56.06 118 GLU A O 1
ATOM 962 N N . GLN A 1 119 ? -38.502 11.879 1.460 1.00 56.84 119 GLN A N 1
ATOM 963 C CA . GLN A 1 119 ? -39.423 12.797 0.778 1.00 56.84 119 GLN A CA 1
ATOM 964 C C . GLN A 1 119 ? -39.341 12.697 -0.761 1.00 56.84 119 GLN A C 1
ATOM 966 O O . GLN A 1 119 ? -39.727 13.635 -1.457 1.00 56.84 119 GLN A O 1
ATOM 971 N N . SER A 1 120 ? -38.811 11.600 -1.318 1.00 46.19 120 SER A N 1
ATOM 972 C CA . SER A 1 120 ? -38.704 11.362 -2.772 1.00 46.19 120 SER A CA 1
ATOM 973 C C . SER A 1 120 ? -39.200 9.981 -3.168 1.00 46.19 120 SER A C 1
ATOM 975 O O . SER A 1 120 ? -38.928 9.028 -2.406 1.00 46.19 120 SER A O 1
#